Protein AF-A0A3D0SRW5-F1 (afdb_monomer)

Secondary structure (DSSP, 8-state):
------S--S--SGGG-S-HHHHHHHHHHH--GGG-SS-SS-S-HHHHTT-

Foldseek 3Di:
DDDPPVQEPPDLELVVDQAQVNQLSCCVVVVSCVQVPPPPSRGPCVRVVPD

Solvent-accessible surface area (backbone atoms only — not comparable to full-atom values): 3227 Å² total; per-residue (Å²): 133,86,76,82,77,76,80,58,68,92,65,71,45,53,90,70,46,92,42,29,70,58,35,40,45,33,33,70,78,56,58,41,55,72,30,21,83,85,68,83,79,58,19,25,52,88,58,34,70,86,110

pLDDT: mean 80.7, std 12.97, range [41.44, 90.69]

Sequence (51 aa):
ASTPSSGCGAKRTCGEMSDCKEAQFYLKTCGVKRLDRDQDGTPCESLCKDQ

Mean predicted aligned error: 6.49 Å

Radius of gyration: 11.23 Å; Cα contacts (8 Å, |Δi|>4): 57; chains: 1; bounding box: 40×19×17 Å

Structure (mmCIF, N/CA/C/O backbone):
data_AF-A0A3D0SRW5-F1
#
_entry.id   AF-A0A3D0SRW5-F1
#
loop_
_atom_site.group_PDB
_atom_site.id
_atom_site.type_symbol
_atom_site.label_atom_id
_atom_site.label_alt_id
_atom_site.label_comp_id
_atom_site.label_asym_id
_atom_site.label_entity_id
_atom_site.label_seq_id
_atom_site.pdbx_PDB_ins_code
_atom_site.Cartn_x
_atom_site.Cartn_y
_atom_site.Cartn_z
_atom_site.occupancy
_atom_site.B_iso_or_equiv
_atom_site.auth_seq_id
_atom_site.auth_comp_id
_atom_site.auth_asym_id
_atom_site.auth_atom_id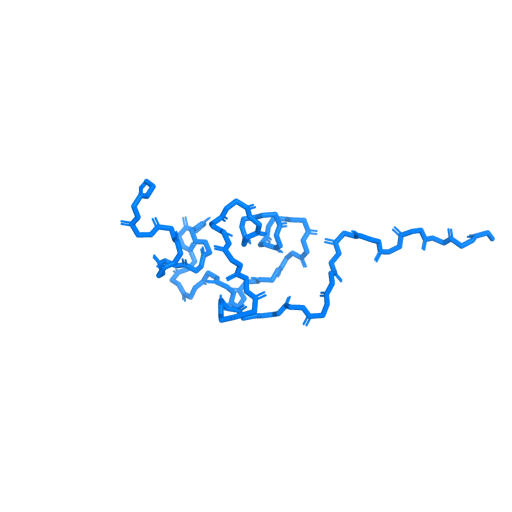
_atom_site.pdbx_PDB_model_num
ATOM 1 N N . ALA A 1 1 ? 28.185 1.558 -3.735 1.00 41.44 1 ALA A N 1
ATOM 2 C CA . ALA A 1 1 ? 27.664 0.534 -2.811 1.00 41.44 1 ALA A CA 1
ATOM 3 C C . ALA A 1 1 ? 26.163 0.446 -3.017 1.00 41.44 1 ALA A C 1
ATOM 5 O O . ALA A 1 1 ? 25.504 1.477 -3.059 1.00 41.44 1 ALA A O 1
ATOM 6 N N . SER A 1 2 ? 25.688 -0.765 -3.283 1.00 49.75 2 SER A N 1
ATOM 7 C CA . SER A 1 2 ? 24.347 -1.103 -3.744 1.00 49.75 2 SER A CA 1
ATOM 8 C C . SER A 1 2 ? 23.277 -0.562 -2.803 1.00 49.75 2 SER A C 1
ATOM 10 O O . SER A 1 2 ? 23.227 -0.932 -1.634 1.00 49.75 2 SER A O 1
ATOM 12 N N . THR A 1 3 ? 22.435 0.328 -3.313 1.00 47.84 3 THR A N 1
ATOM 13 C CA . THR A 1 3 ? 21.225 0.770 -2.630 1.00 47.84 3 THR A CA 1
ATOM 14 C C . THR A 1 3 ? 20.288 -0.434 -2.512 1.00 47.84 3 THR A C 1
ATOM 16 O O . THR A 1 3 ? 19.907 -1.001 -3.539 1.00 47.84 3 THR A O 1
ATOM 19 N N . PRO A 1 4 ? 19.899 -0.875 -1.304 1.00 50.34 4 PRO A N 1
ATOM 20 C CA . PRO A 1 4 ? 18.838 -1.859 -1.178 1.00 50.34 4 PRO A CA 1
ATOM 21 C C . PRO A 1 4 ? 17.524 -1.171 -1.563 1.00 50.34 4 PRO A C 1
ATOM 23 O O . PRO A 1 4 ? 16.812 -0.628 -0.723 1.00 50.34 4 PRO A O 1
ATOM 26 N N . SER A 1 5 ? 17.195 -1.171 -2.857 1.00 57.94 5 SER A N 1
ATOM 27 C CA . SER A 1 5 ? 15.863 -0.836 -3.374 1.00 57.94 5 SER A CA 1
ATOM 28 C C . SER A 1 5 ? 14.890 -1.984 -3.053 1.00 57.94 5 SER A C 1
ATOM 30 O O . SER A 1 5 ? 14.238 -2.546 -3.922 1.00 57.94 5 SER A O 1
ATOM 32 N N . SER A 1 6 ? 14.840 -2.393 -1.786 1.00 57.22 6 SER A N 1
ATOM 33 C CA . SER A 1 6 ? 14.059 -3.544 -1.315 1.00 57.22 6 SER 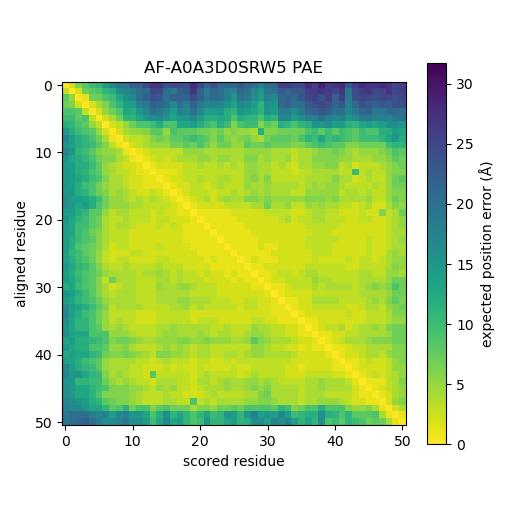A CA 1
ATOM 34 C C . SER A 1 6 ? 12.724 -3.130 -0.697 1.00 57.22 6 SER A C 1
ATOM 36 O O . SER A 1 6 ? 12.096 -3.925 -0.010 1.00 57.22 6 SER A O 1
ATOM 38 N N . GLY A 1 7 ? 12.282 -1.886 -0.903 1.00 66.06 7 GLY A N 1
ATOM 39 C CA . GLY A 1 7 ? 10.980 -1.430 -0.410 1.00 66.06 7 GLY A CA 1
ATOM 40 C C . GLY A 1 7 ? 9.829 -1.797 -1.347 1.00 66.06 7 GLY A C 1
ATOM 41 O O . GLY A 1 7 ? 8.719 -2.063 -0.907 1.00 66.06 7 GLY A O 1
ATOM 42 N N . CYS A 1 8 ? 10.086 -1.831 -2.653 1.00 71.75 8 CYS A N 1
ATOM 43 C CA . CYS A 1 8 ? 9.029 -1.805 -3.656 1.00 71.75 8 CYS A CA 1
ATOM 44 C C . CYS A 1 8 ? 9.322 -2.830 -4.742 1.00 71.75 8 CYS A C 1
ATOM 46 O O . CYS A 1 8 ? 9.93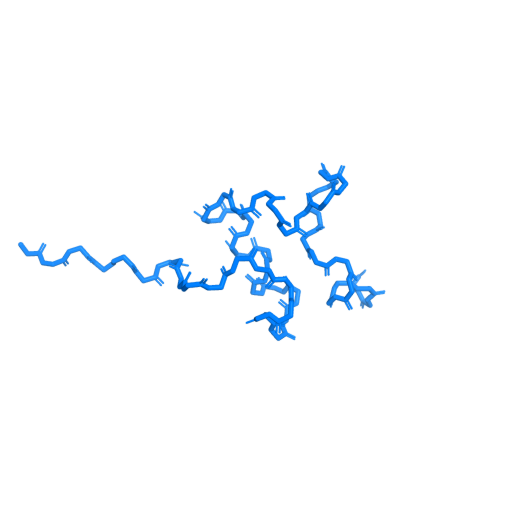8 -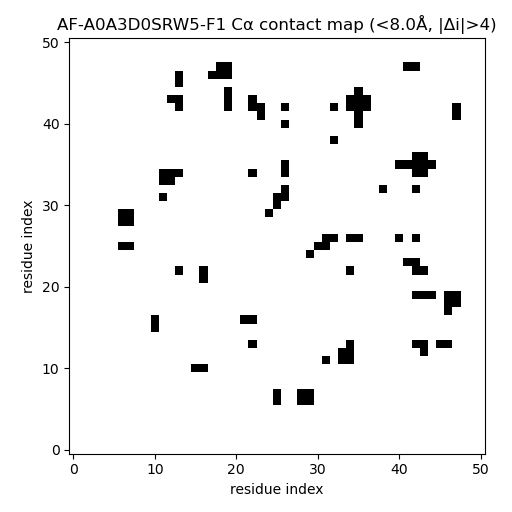2.526 -5.757 1.00 71.75 8 CYS A O 1
ATOM 48 N N . GLY A 1 9 ? 8.914 -4.075 -4.505 1.00 77.75 9 GLY A N 1
ATOM 49 C CA . GLY A 1 9 ? 8.939 -5.132 -5.521 1.00 77.75 9 GLY A CA 1
ATOM 50 C C . GLY A 1 9 ? 8.091 -4.804 -6.763 1.00 77.75 9 GLY A C 1
ATOM 51 O O . GLY A 1 9 ? 7.433 -3.771 -6.843 1.00 77.75 9 GLY A O 1
ATOM 52 N N . ALA A 1 10 ? 8.061 -5.717 -7.737 1.00 79.94 10 ALA A N 1
ATOM 53 C CA . ALA A 1 10 ? 7.379 -5.504 -9.022 1.00 79.94 10 ALA A CA 1
ATOM 54 C C . ALA A 1 10 ? 5.838 -5.445 -8.943 1.00 79.94 10 ALA A C 1
ATOM 56 O O . ALA A 1 10 ? 5.190 -5.067 -9.926 1.00 79.94 10 ALA A O 1
ATOM 57 N N . LYS A 1 11 ? 5.265 -5.792 -7.786 1.00 84.56 11 LYS A N 1
ATOM 58 C CA . LYS A 1 11 ? 3.825 -5.802 -7.540 1.00 84.56 11 LYS A CA 1
ATOM 59 C C . LYS A 1 11 ? 3.250 -4.387 -7.524 1.00 84.56 11 LYS A C 1
ATOM 61 O O . LYS A 1 11 ? 3.684 -3.510 -6.779 1.00 84.56 11 LYS A O 1
ATOM 66 N N . ARG A 1 12 ? 2.275 -4.165 -8.403 1.00 83.62 12 ARG A N 1
ATOM 67 C CA . ARG A 1 12 ? 1.647 -2.854 -8.668 1.00 83.62 12 ARG A CA 1
ATOM 68 C C . ARG A 1 12 ? 0.120 -2.923 -8.641 1.00 83.62 12 ARG A C 1
ATOM 70 O O . ARG A 1 12 ? -0.550 -1.942 -8.957 1.00 83.62 12 ARG A O 1
ATOM 77 N N . THR A 1 13 ? -0.420 -4.093 -8.329 1.00 86.69 13 THR A N 1
ATOM 78 C CA . THR A 1 13 ? -1.842 -4.421 -8.375 1.00 86.69 13 THR A CA 1
ATOM 79 C C . THR A 1 13 ? -2.185 -5.345 -7.217 1.00 86.69 13 THR A C 1
ATOM 81 O O . THR A 1 13 ? -1.336 -6.070 -6.707 1.00 86.69 13 THR A O 1
ATOM 84 N N . CYS A 1 14 ? -3.456 -5.340 -6.833 1.00 86.50 14 CYS A N 1
ATOM 85 C CA . CYS A 1 14 ? -3.946 -6.095 -5.686 1.00 86.50 14 CYS A CA 1
ATOM 86 C C . CYS A 1 14 ? -3.890 -7.609 -5.863 1.00 86.50 14 CYS A C 1
ATOM 88 O O . CYS A 1 14 ? -3.703 -8.310 -4.888 1.00 86.50 14 CYS A O 1
ATOM 90 N N . GLY A 1 15 ? -4.003 -8.120 -7.093 1.00 85.81 15 GLY A N 1
ATOM 91 C CA . GLY A 1 15 ? -3.869 -9.560 -7.348 1.00 85.81 15 GLY A CA 1
ATOM 92 C C . GLY A 1 15 ? -2.452 -10.099 -7.127 1.00 85.81 15 GLY A C 1
ATOM 93 O O . GLY A 1 15 ? -2.282 -11.292 -6.928 1.00 85.81 15 GLY A O 1
ATOM 94 N N . GLU A 1 16 ? -1.447 -9.219 -7.131 1.00 87.69 16 GLU A N 1
ATOM 95 C CA . GLU A 1 16 ? -0.046 -9.570 -6.865 1.00 87.69 16 GLU A CA 1
ATOM 96 C C . GLU A 1 16 ? 0.291 -9.478 -5.364 1.00 87.69 16 GLU A C 1
ATOM 98 O O . GLU A 1 16 ? 1.419 -9.757 -4.964 1.00 87.69 16 GLU A O 1
ATOM 103 N N . MET A 1 17 ? -0.655 -9.014 -4.542 1.00 87.19 17 MET A N 1
ATOM 104 C CA . MET A 1 17 ? -0.499 -8.798 -3.105 1.00 87.19 17 MET A CA 1
ATOM 105 C C . MET A 1 17 ? -1.364 -9.801 -2.357 1.00 87.19 17 MET A C 1
ATOM 107 O O . MET A 1 17 ? -2.510 -10.036 -2.728 1.00 87.19 17 MET A O 1
ATOM 111 N N . SER A 1 18 ? -0.813 -10.390 -1.301 1.00 85.25 18 SER A N 1
ATOM 112 C CA . SER A 1 18 ? -1.534 -11.397 -0.509 1.00 85.25 18 SER A CA 1
ATOM 113 C C . SER A 1 18 ? -2.24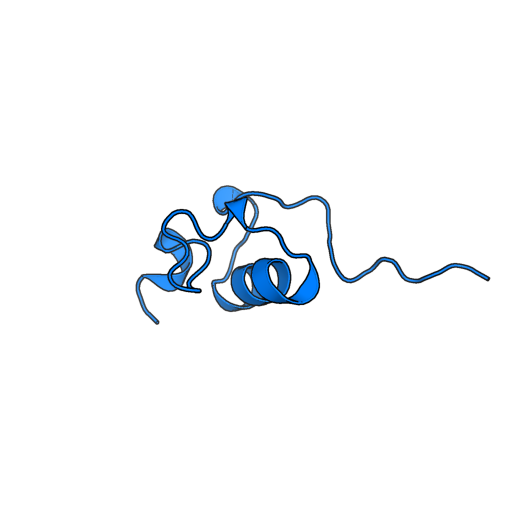8 -10.799 0.704 1.00 85.25 18 SER A C 1
ATOM 115 O O . SER A 1 18 ? -3.237 -11.356 1.165 1.00 85.25 18 SER A O 1
ATOM 117 N N . ASP A 1 19 ? -1.805 -9.629 1.177 1.00 87.69 19 ASP A N 1
ATOM 118 C CA . ASP A 1 19 ? -2.264 -9.047 2.436 1.00 87.69 19 ASP A 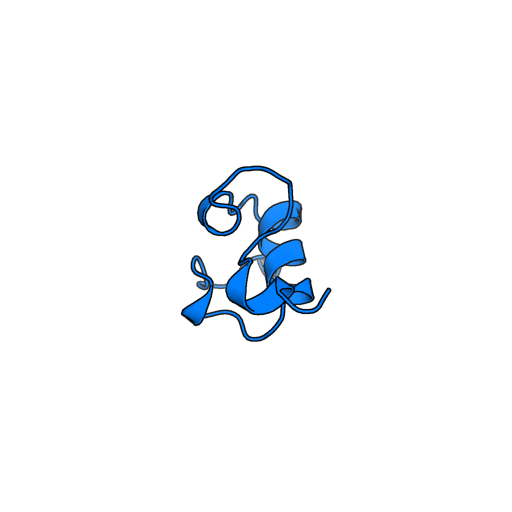CA 1
ATOM 119 C C . ASP A 1 19 ? -2.504 -7.539 2.327 1.00 87.69 19 ASP A C 1
ATOM 121 O O . ASP A 1 19 ? -1.720 -6.798 1.724 1.00 87.69 19 ASP A O 1
ATOM 125 N N . CYS A 1 20 ? -3.534 -7.053 3.023 1.00 89.69 20 CYS A N 1
ATOM 126 C CA . CYS A 1 20 ? -3.826 -5.622 3.146 1.00 89.69 20 CYS A CA 1
ATOM 127 C C . CYS A 1 20 ? -2.634 -4.820 3.702 1.00 89.69 20 CYS A C 1
ATOM 129 O O . CYS A 1 20 ? -2.322 -3.729 3.228 1.00 89.69 20 CYS A O 1
ATOM 131 N N . LYS A 1 21 ? -1.904 -5.379 4.677 1.00 88.75 21 LYS A N 1
ATOM 132 C CA . LYS A 1 21 ? -0.744 -4.719 5.300 1.00 88.75 21 LYS A CA 1
ATOM 133 C C . LYS A 1 21 ? 0.416 -4.543 4.321 1.00 88.75 21 LYS A C 1
ATOM 135 O O . LYS A 1 21 ? 1.112 -3.528 4.346 1.00 88.75 21 LYS A O 1
ATOM 140 N N . GLU A 1 22 ? 0.592 -5.514 3.430 1.00 89.06 22 GLU A N 1
ATOM 141 C CA . GLU A 1 22 ? 1.563 -5.435 2.349 1.00 89.06 22 GLU A CA 1
ATOM 142 C C . GLU A 1 22 ? 1.146 -4.385 1.310 1.00 89.06 22 GLU A 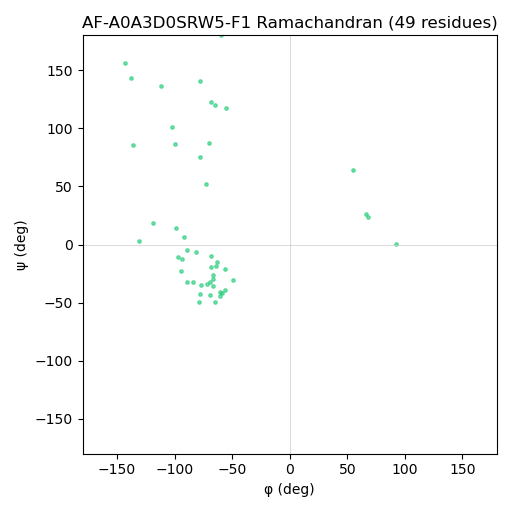C 1
ATOM 144 O O . GLU A 1 22 ? 1.963 -3.553 0.907 1.00 89.06 22 GLU A O 1
ATOM 149 N N . ALA A 1 23 ? -0.135 -4.353 0.938 1.00 90.62 23 ALA A N 1
ATOM 150 C CA . ALA A 1 23 ? -0.673 -3.327 0.052 1.00 90.62 23 ALA A CA 1
ATOM 151 C C . ALA A 1 23 ? -0.528 -1.912 0.642 1.00 90.62 23 ALA A C 1
ATOM 153 O O . ALA A 1 23 ? -0.111 -0.994 -0.067 1.00 90.62 23 ALA A O 1
ATOM 154 N N . GLN A 1 24 ? -0.767 -1.740 1.948 1.00 89.94 24 GLN A N 1
ATOM 155 C CA . GLN A 1 24 ? -0.533 -0.488 2.682 1.00 89.94 24 GLN A CA 1
ATOM 156 C C . GLN A 1 24 ? 0.920 -0.059 2.656 1.00 89.94 24 GLN A C 1
ATOM 158 O O . GLN A 1 24 ? 1.206 1.111 2.398 1.00 89.94 24 GLN A O 1
ATOM 163 N N . PHE A 1 25 ? 1.841 -0.994 2.871 1.00 89.56 25 PHE A N 1
ATOM 164 C CA . PHE A 1 25 ? 3.257 -0.692 2.752 1.00 89.56 25 PHE A CA 1
ATOM 165 C C . PHE A 1 25 ? 3.592 -0.194 1.344 1.00 89.56 25 PHE A C 1
ATOM 167 O O . PHE A 1 25 ? 4.285 0.803 1.201 1.00 89.56 25 PHE A O 1
ATOM 174 N N . TYR A 1 26 ? 3.044 -0.798 0.293 1.00 89.50 26 TYR A N 1
ATOM 175 C CA . TYR A 1 26 ? 3.303 -0.338 -1.073 1.00 89.50 26 TYR A CA 1
ATOM 176 C C . TYR A 1 26 ? 2.614 0.992 -1.399 1.00 89.50 26 TYR A C 1
ATOM 178 O O . TYR A 1 26 ? 3.174 1.826 -2.110 1.00 89.50 26 TYR A O 1
ATOM 186 N N . LEU A 1 27 ? 1.430 1.255 -0.858 1.00 89.50 27 LEU A N 1
ATOM 187 C CA . LEU A 1 27 ? 0.785 2.554 -1.016 1.00 89.50 27 LEU A CA 1
ATOM 188 C C . LEU A 1 27 ? 1.598 3.665 -0.335 1.00 89.50 27 LEU A C 1
ATOM 190 O O . LEU A 1 27 ? 1.896 4.673 -0.971 1.00 89.50 27 LEU A O 1
ATOM 194 N N . LYS A 1 28 ? 1.994 3.470 0.930 1.00 87.88 28 LYS A N 1
ATOM 195 C CA . LYS A 1 28 ? 2.705 4.479 1.735 1.00 87.88 28 LYS A CA 1
ATOM 196 C C . LYS A 1 28 ? 4.189 4.586 1.409 1.00 87.88 28 LYS A C 1
ATOM 198 O O . LYS A 1 28 ? 4.691 5.688 1.221 1.00 87.88 28 LYS A O 1
ATOM 203 N N . THR A 1 29 ? 4.894 3.462 1.368 1.00 87.19 29 THR A N 1
ATOM 204 C CA . THR A 1 29 ? 6.345 3.420 1.147 1.00 87.19 29 THR A CA 1
ATOM 205 C C . THR A 1 29 ? 6.678 3.622 -0.322 1.00 87.19 29 THR A C 1
ATOM 207 O O . THR A 1 29 ? 7.605 4.357 -0.648 1.00 87.19 29 THR A O 1
ATOM 210 N N . CYS A 1 30 ? 5.924 2.979 -1.215 1.00 87.25 30 CYS A N 1
ATOM 211 C CA . CYS A 1 30 ? 6.213 2.995 -2.649 1.00 87.25 30 CYS A CA 1
ATOM 212 C C . CYS A 1 30 ? 5.396 4.028 -3.421 1.00 87.25 30 CYS A C 1
ATOM 214 O O . CYS A 1 30 ? 5.677 4.268 -4.594 1.00 87.25 30 CYS A O 1
ATOM 216 N N . GLY A 1 31 ? 4.379 4.632 -2.802 1.00 86.69 31 GLY A N 1
ATOM 217 C CA . GLY A 1 31 ? 3.522 5.603 -3.474 1.00 86.69 31 GLY A CA 1
ATOM 218 C C . GLY A 1 31 ? 2.660 4.977 -4.569 1.00 86.69 31 GLY A C 1
ATOM 219 O O . GLY A 1 31 ? 2.270 5.673 -5.509 1.00 86.69 31 GLY A O 1
ATOM 220 N N . VAL A 1 32 ? 2.375 3.668 -4.504 1.00 88.50 32 VAL A N 1
ATOM 221 C CA . VAL A 1 32 ? 1.573 2.983 -5.529 1.00 88.50 32 VAL A CA 1
ATOM 222 C C . VAL A 1 32 ? 0.096 3.307 -5.313 1.00 88.50 32 VAL A C 1
ATOM 224 O O . VAL A 1 32 ? -0.696 2.479 -4.872 1.00 88.50 32 VAL A O 1
ATOM 227 N N . LYS A 1 33 ? -0.292 4.525 -5.695 1.00 86.12 33 LYS A N 1
ATOM 228 C CA . LYS A 1 33 ? -1.682 5.009 -5.662 1.00 86.12 33 LYS A CA 1
ATOM 229 C C . LYS A 1 33 ? -2.642 4.129 -6.455 1.00 86.12 33 LYS A C 1
ATOM 231 O O . LYS A 1 33 ? -3.830 4.126 -6.207 1.00 86.12 33 LYS A O 1
ATOM 236 N N . ARG A 1 34 ? -2.128 3.334 -7.396 1.00 87.94 34 ARG A N 1
ATOM 237 C CA . ARG A 1 34 ? -2.928 2.397 -8.193 1.00 87.94 34 ARG A CA 1
ATOM 238 C C . ARG A 1 34 ? -3.577 1.284 -7.361 1.00 87.94 34 ARG A C 1
ATOM 240 O O . ARG A 1 34 ? -4.504 0.646 -7.851 1.00 87.94 34 ARG A O 1
ATOM 247 N N . LEU A 1 35 ? -3.077 1.038 -6.149 1.00 88.81 35 LEU A N 1
ATOM 248 C CA . LEU A 1 35 ? -3.672 0.100 -5.198 1.00 88.81 35 LEU A CA 1
ATOM 249 C C . LEU A 1 35 ? -4.910 0.701 -4.526 1.00 88.81 35 LEU A C 1
ATOM 251 O O . LEU A 1 35 ? -5.865 -0.018 -4.261 1.00 88.81 35 LEU A O 1
ATOM 255 N N . ASP A 1 36 ? -4.897 2.007 -4.282 1.00 90.00 36 ASP A N 1
ATOM 256 C CA . ASP A 1 36 ? -5.960 2.764 -3.627 1.00 90.00 36 ASP A CA 1
ATOM 257 C C . ASP A 1 36 ? -6.798 3.479 -4.689 1.00 90.00 36 ASP A C 1
ATOM 259 O O . ASP A 1 36 ? -6.511 4.597 -5.119 1.00 90.00 36 ASP A O 1
ATOM 263 N N . ARG A 1 37 ? -7.788 2.750 -5.206 1.00 84.75 37 ARG A N 1
ATOM 264 C CA . ARG A 1 37 ? -8.567 3.183 -6.370 1.00 84.75 37 ARG A CA 1
ATOM 265 C C . ARG A 1 37 ? -9.461 4.383 -6.055 1.00 84.75 37 AR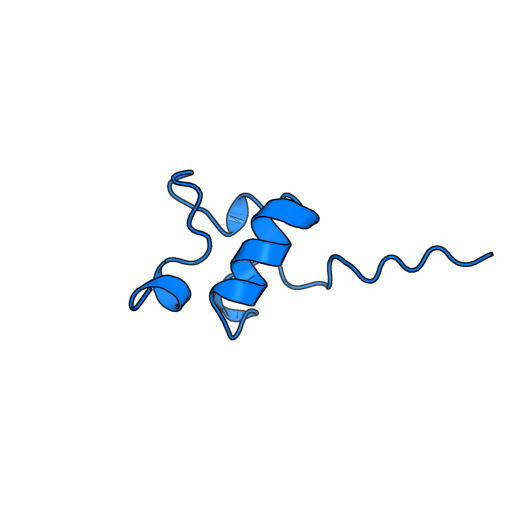G A C 1
ATOM 267 O O . ARG A 1 37 ? -9.673 5.197 -6.951 1.00 84.75 37 ARG A O 1
ATOM 274 N N . ASP A 1 38 ? -9.953 4.464 -4.820 1.00 85.88 38 ASP A N 1
ATOM 275 C CA . ASP A 1 38 ? -10.838 5.532 -4.340 1.00 85.88 38 ASP A CA 1
ATOM 276 C C . ASP A 1 38 ? -10.073 6.681 -3.658 1.00 85.88 38 ASP A C 1
ATOM 278 O O . ASP A 1 38 ? -10.599 7.777 -3.517 1.00 85.88 38 ASP A O 1
ATOM 282 N N . GLN A 1 39 ? -8.783 6.485 -3.355 1.00 84.31 39 GLN A N 1
ATOM 283 C CA . GLN A 1 39 ? -7.928 7.465 -2.670 1.00 84.31 39 GLN A CA 1
ATOM 284 C C . GLN A 1 39 ? -8.344 7.746 -1.218 1.00 84.31 39 GLN A C 1
ATOM 286 O O . GLN A 1 39 ? -8.039 8.812 -0.681 1.00 84.31 39 GLN A O 1
ATOM 291 N N . ASP A 1 40 ? -8.999 6.778 -0.579 1.00 85.94 40 ASP A N 1
ATOM 292 C CA . ASP A 1 40 ? -9.413 6.848 0.827 1.00 85.94 40 ASP A CA 1
ATOM 293 C C . ASP A 1 40 ? -8.254 6.495 1.786 1.00 85.94 40 ASP A C 1
ATOM 295 O O . ASP A 1 40 ? -8.341 6.647 3.002 1.00 85.94 40 ASP A O 1
ATOM 299 N N . GLY A 1 41 ? -7.111 6.055 1.245 1.00 84.81 41 GLY A N 1
ATOM 300 C CA . GLY A 1 41 ? -5.959 5.589 2.018 1.00 84.81 41 GLY A CA 1
ATOM 301 C C . GLY A 1 41 ? -5.965 4.082 2.279 1.00 84.81 41 GLY A C 1
ATOM 302 O O . GLY A 1 41 ? -5.009 3.574 2.874 1.00 84.81 41 GLY A O 1
ATOM 303 N N . THR A 1 42 ? -6.983 3.368 1.786 1.00 88.62 42 THR A N 1
ATOM 304 C CA . THR A 1 42 ? -7.121 1.909 1.877 1.00 88.62 42 THR A CA 1
ATOM 305 C C . THR A 1 42 ? -6.750 1.264 0.537 1.00 88.62 42 THR A C 1
ATOM 307 O O . THR A 1 42 ? -7.545 1.238 -0.404 1.00 88.62 42 THR A O 1
ATOM 310 N N . PRO A 1 43 ? -5.536 0.708 0.398 1.00 90.69 43 PRO A N 1
ATOM 311 C CA . PRO A 1 43 ? -5.141 0.042 -0.829 1.00 90.69 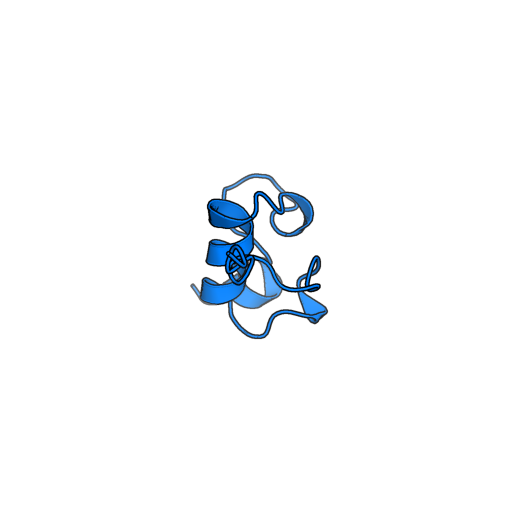43 PRO A CA 1
ATOM 312 C C . PRO A 1 43 ? -5.756 -1.340 -0.905 1.00 90.69 43 PRO A C 1
ATOM 314 O O . PRO A 1 43 ? -5.737 -2.093 0.059 1.00 90.69 43 PRO A O 1
ATOM 317 N N . CYS A 1 44 ? -6.183 -1.728 -2.097 1.00 89.25 44 CYS A N 1
ATOM 318 C CA . CYS A 1 44 ? -6.691 -3.058 -2.356 1.00 89.25 44 CYS A CA 1
ATOM 319 C C . CYS A 1 44 ? -7.829 -3.431 -1.420 1.00 89.25 44 CYS A C 1
ATOM 321 O O . CYS A 1 44 ? -7.724 -4.403 -0.682 1.00 89.25 44 CYS A O 1
ATOM 323 N N . GLU A 1 45 ? -8.949 -2.717 -1.517 1.00 86.31 45 GLU A N 1
ATOM 324 C CA . GLU A 1 45 ? -10.149 -3.003 -0.724 1.00 86.31 45 GLU A CA 1
ATOM 325 C C . GLU A 1 45 ? -10.562 -4.477 -0.752 1.00 86.31 45 GLU A C 1
ATOM 327 O O . GLU A 1 45 ? -11.062 -4.984 0.231 1.00 86.31 45 GLU A O 1
ATOM 332 N N . SER A 1 46 ? -10.301 -5.228 -1.827 1.00 84.75 46 SER A N 1
ATOM 333 C CA . SER A 1 46 ? -10.584 -6.675 -1.824 1.00 84.75 46 SER A CA 1
ATOM 334 C C . SER A 1 46 ? -9.716 -7.495 -0.856 1.00 84.75 46 SER A C 1
ATOM 336 O O . SER A 1 46 ? -10.171 -8.537 -0.405 1.00 84.75 46 SER A O 1
ATOM 338 N N . LEU A 1 47 ? -8.508 -7.029 -0.528 1.00 86.81 47 LEU A N 1
ATOM 339 C CA . LEU A 1 47 ? -7.622 -7.590 0.501 1.00 86.81 47 LEU A CA 1
ATOM 340 C C . LEU A 1 47 ? -7.880 -6.970 1.884 1.00 86.81 47 LEU A C 1
ATOM 342 O O . LEU A 1 47 ? -7.690 -7.638 2.894 1.00 86.81 47 LEU A O 1
ATOM 346 N N . CYS A 1 48 ? -8.283 -5.695 1.933 1.00 85.38 48 CYS A N 1
ATOM 347 C CA . CYS A 1 48 ? -8.602 -4.964 3.168 1.00 85.38 48 CYS A CA 1
ATOM 348 C C . CYS A 1 48 ? -10.084 -5.043 3.572 1.00 85.38 48 CYS A C 1
ATOM 350 O O . CYS A 1 48 ? -10.482 -4.386 4.522 1.00 85.38 48 CYS A O 1
ATOM 352 N N . LYS A 1 49 ? -10.901 -5.838 2.872 1.00 76.00 49 LYS A N 1
ATOM 353 C CA . LYS A 1 49 ? -12.364 -5.915 3.042 1.00 76.00 49 LYS A CA 1
ATOM 354 C C . LYS A 1 49 ? -12.818 -6.405 4.420 1.00 76.00 49 LYS A C 1
ATOM 356 O O . LYS A 1 49 ? -13.992 -6.268 4.737 1.00 76.00 49 LYS A O 1
ATOM 361 N N . ASP A 1 50 ? -11.900 -6.993 5.182 1.00 62.03 50 ASP A N 1
ATOM 362 C CA . ASP A 1 50 ? -12.115 -7.552 6.521 1.00 62.03 50 ASP A CA 1
ATOM 363 C C . ASP A 1 50 ? -11.246 -6.840 7.586 1.00 62.03 50 ASP A C 1
ATOM 365 O O . ASP A 1 50 ? -10.980 -7.401 8.646 1.00 62.03 50 ASP A O 1
ATOM 369 N N . GLN A 1 51 ? -10.733 -5.635 7.289 1.00 58.19 51 GLN A N 1
ATOM 370 C CA . GLN A 1 51 ? -9.985 -4.802 8.246 1.00 58.19 51 GLN A CA 1
ATOM 371 C C . GLN A 1 51 ? -10.823 -3.668 8.824 1.00 58.19 51 GLN A C 1
ATOM 373 O O . GLN A 1 51 ? -11.678 -3.128 8.090 1.00 58.19 51 GLN A O 1
#